Protein AF-A0A422HKR4-F1 (afdb_monomer)

Structure (mmCIF, N/CA/C/O backbone):
data_AF-A0A422HKR4-F1
#
_entry.id   AF-A0A422HKR4-F1
#
loop_
_atom_site.group_PDB
_atom_site.id
_atom_site.type_symbol
_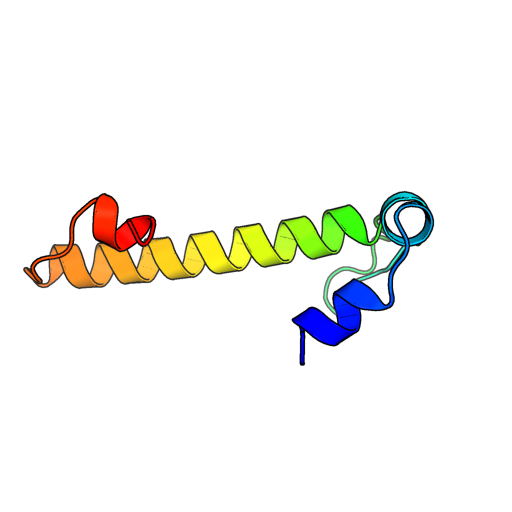atom_site.label_atom_id
_atom_site.label_alt_id
_atom_site.label_comp_id
_atom_site.label_asym_id
_atom_site.label_entity_id
_atom_site.label_seq_id
_atom_site.pdbx_PDB_ins_code
_atom_site.Cartn_x
_atom_site.Cartn_y
_atom_site.Cartn_z
_atom_site.occupancy
_atom_site.B_iso_or_equiv
_atom_site.auth_seq_id
_atom_site.auth_comp_id
_atom_site.auth_asym_id
_atom_site.auth_atom_id
_atom_site.pdbx_PDB_model_num
ATOM 1 N N . MET A 1 1 ? -7.663 -12.225 -13.536 1.00 70.25 1 MET A N 1
ATOM 2 C CA . MET A 1 1 ? -7.893 -11.403 -12.320 1.00 70.25 1 MET A CA 1
ATOM 3 C C . MET A 1 1 ? -6.550 -10.848 -11.843 1.00 70.25 1 MET A C 1
ATOM 5 O O . MET A 1 1 ? -5.531 -11.240 -12.393 1.00 70.25 1 MET A O 1
ATOM 9 N N . ALA A 1 2 ? -6.511 -9.916 -10.882 1.00 78.69 2 ALA A N 1
ATOM 10 C CA . ALA A 1 2 ? -5.244 -9.307 -10.442 1.00 78.69 2 ALA A CA 1
ATOM 11 C C . ALA A 1 2 ? -4.237 -10.329 -9.868 1.00 78.69 2 ALA A C 1
ATOM 13 O O . ALA A 1 2 ? -3.044 -10.168 -10.089 1.00 78.69 2 ALA A O 1
ATOM 14 N N . GLY A 1 3 ? -4.720 -11.386 -9.198 1.00 84.56 3 GLY A N 1
ATOM 15 C CA . GLY A 1 3 ? -3.887 -12.499 -8.715 1.00 84.56 3 GLY A CA 1
ATOM 16 C C . GLY A 1 3 ? -3.187 -13.239 -9.855 1.00 84.56 3 GLY A C 1
ATOM 17 O O . GLY A 1 3 ? -1.965 -13.253 -9.896 1.00 84.56 3 GLY A O 1
ATOM 18 N N . ASP A 1 4 ? -3.948 -13.710 -10.848 1.00 91.38 4 ASP A N 1
ATOM 19 C CA . ASP A 1 4 ? -3.391 -14.414 -12.015 1.00 91.38 4 ASP A CA 1
ATOM 20 C C . ASP A 1 4 ? -2.307 -13.599 -12.751 1.00 91.38 4 ASP A C 1
ATOM 22 O O . ASP A 1 4 ? -1.362 -14.161 -13.290 1.00 91.38 4 ASP A O 1
ATOM 26 N N . ALA A 1 5 ? -2.422 -12.265 -12.778 1.00 88.00 5 ALA A N 1
ATOM 27 C CA . ALA A 1 5 ? -1.419 -11.398 -13.402 1.00 88.00 5 ALA A CA 1
ATOM 28 C C . ALA A 1 5 ? -0.114 -11.299 -12.589 1.00 88.00 5 ALA A C 1
ATOM 30 O O . ALA A 1 5 ? 0.956 -11.123 -13.174 1.00 88.00 5 ALA A O 1
ATOM 31 N N . ILE A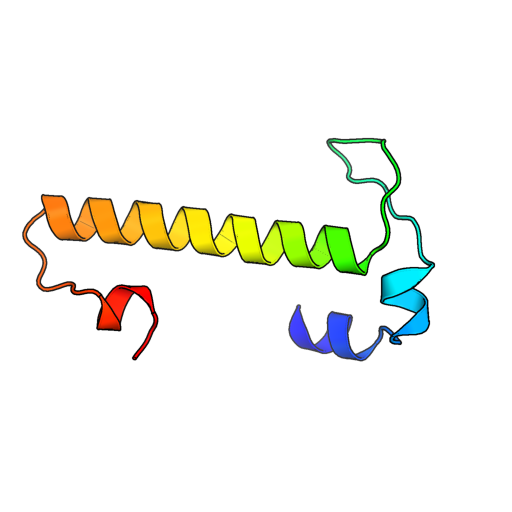 1 6 ? -0.194 -11.403 -11.258 1.00 88.50 6 ILE A N 1
ATOM 32 C CA . ILE A 1 6 ? 0.980 -11.456 -10.376 1.00 88.50 6 ILE A CA 1
ATOM 33 C C . ILE A 1 6 ? 1.678 -12.809 -10.528 1.00 88.50 6 ILE A C 1
ATOM 35 O O . ILE A 1 6 ? 2.898 -12.830 -10.637 1.00 88.50 6 ILE A O 1
ATOM 39 N N . ASP A 1 7 ? 0.922 -13.904 -10.642 1.00 93.19 7 ASP A N 1
ATOM 40 C CA . ASP A 1 7 ? 1.473 -15.257 -10.825 1.00 93.19 7 ASP A CA 1
ATOM 41 C C . ASP A 1 7 ? 2.282 -15.409 -12.128 1.00 93.19 7 ASP A C 1
ATOM 43 O O . ASP A 1 7 ? 3.122 -16.297 -12.256 1.00 93.19 7 ASP A O 1
ATOM 47 N N . MET A 1 8 ? 2.058 -14.5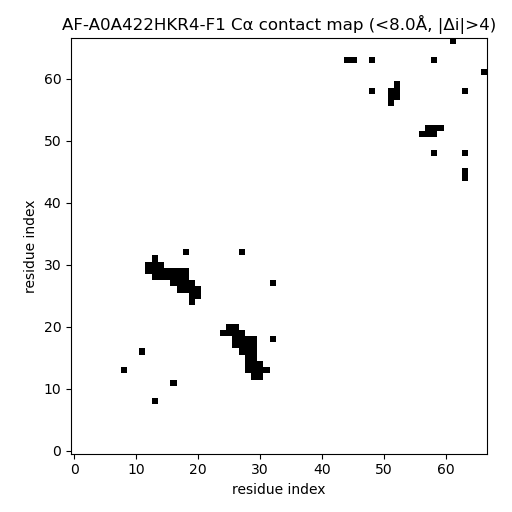22 -13.103 1.00 91.81 8 MET A N 1
ATOM 48 C CA . MET A 1 8 ? 2.832 -14.452 -14.346 1.00 91.81 8 MET A CA 1
ATOM 49 C C . MET A 1 8 ? 4.165 -13.697 -14.212 1.00 91.81 8 MET A C 1
ATOM 51 O O . MET A 1 8 ? 4.915 -13.634 -15.186 1.00 91.81 8 MET A O 1
ATOM 55 N N . CYS A 1 9 ? 4.455 -13.082 -13.064 1.00 93.81 9 CYS A N 1
ATOM 56 C CA . CYS A 1 9 ? 5.675 -12.312 -12.833 1.00 93.81 9 CYS A CA 1
ATOM 57 C C . CYS A 1 9 ? 6.671 -13.123 -11.995 1.00 93.81 9 CYS A C 1
ATOM 59 O O . CYS A 1 9 ? 6.334 -13.625 -10.927 1.00 93.81 9 CYS A O 1
ATOM 61 N N . SER A 1 10 ? 7.918 -13.214 -12.454 1.00 96.38 10 SER A N 1
ATOM 62 C CA . SER A 1 10 ? 9.015 -13.770 -11.656 1.00 96.38 10 SER A CA 1
ATOM 63 C C . SER A 1 10 ? 9.568 -12.742 -10.662 1.00 96.38 10 SER A C 1
ATOM 65 O O . SER A 1 10 ? 9.392 -11.537 -10.837 1.00 96.38 10 SER A O 1
ATOM 67 N N . GLU A 1 11 ? 10.322 -13.193 -9.657 1.00 95.81 11 GLU A N 1
ATOM 68 C CA . GLU A 1 11 ? 11.054 -12.298 -8.740 1.00 95.81 11 GLU A CA 1
ATOM 69 C C . GLU A 1 11 ? 11.980 -11.327 -9.493 1.00 95.81 11 GLU A C 1
ATOM 71 O O . GLU A 1 11 ? 12.032 -10.134 -9.196 1.00 95.81 11 GLU A O 1
ATOM 76 N N . ASN A 1 12 ? 12.652 -11.811 -10.542 1.00 97.50 12 ASN A N 1
ATOM 77 C CA . ASN A 1 12 ? 13.504 -10.973 -11.383 1.00 97.50 12 ASN A CA 1
ATOM 78 C C . ASN A 1 12 ? 12.699 -9.894 -12.130 1.00 97.50 12 ASN A C 1
ATOM 80 O O . ASN A 1 12 ? 13.182 -8.775 -12.298 1.00 97.50 12 ASN A O 1
ATOM 84 N N . ASP A 1 13 ? 11.459 -10.187 -12.542 1.00 96.94 13 ASP A N 1
ATOM 85 C CA . ASP A 1 13 ? 10.581 -9.169 -13.131 1.00 96.94 13 ASP A CA 1
ATOM 86 C C . ASP A 1 13 ? 10.218 -8.086 -12.112 1.00 96.94 13 ASP A C 1
ATOM 88 O O . ASP A 1 13 ? 10.167 -6.907 -12.464 1.00 96.94 13 ASP A O 1
ATOM 92 N N . LEU A 1 14 ? 9.976 -8.460 -10.852 1.00 95.75 14 LEU A N 1
ATOM 93 C CA . LEU A 1 14 ? 9.641 -7.505 -9.795 1.00 95.75 14 LEU A CA 1
ATOM 94 C C . LEU A 1 14 ? 10.792 -6.527 -9.523 1.00 95.75 14 LEU A C 1
ATOM 96 O O . LEU A 1 14 ? 10.537 -5.337 -9.319 1.00 95.75 14 LEU A O 1
ATOM 100 N N . GLU A 1 15 ? 12.034 -7.007 -9.545 1.00 97.31 15 GLU A N 1
ATOM 101 C CA . GLU A 1 15 ? 13.221 -6.201 -9.241 1.00 97.31 15 GLU A CA 1
ATOM 102 C C . GLU A 1 15 ? 13.720 -5.384 -10.443 1.00 97.31 15 GLU A C 1
ATOM 104 O O . GLU A 1 15 ? 14.057 -4.208 -10.299 1.00 97.31 15 GLU A O 1
ATOM 109 N N . GLN A 1 16 ? 13.759 -5.982 -11.636 1.00 97.00 16 GLN A N 1
ATOM 110 C CA . GLN A 1 16 ? 14.474 -5.403 -12.778 1.00 97.00 16 GLN A CA 1
ATOM 111 C C . GLN A 1 16 ? 13.553 -4.708 -13.786 1.00 97.00 16 GLN A C 1
ATOM 113 O O . GLN A 1 16 ? 13.993 -3.824 -14.527 1.00 97.00 16 GLN A O 1
ATOM 118 N N . ARG A 1 17 ? 12.264 -5.075 -13.852 1.00 96.62 17 ARG A N 1
ATOM 119 C CA . ARG A 1 17 ? 11.351 -4.511 -14.855 1.00 96.62 17 ARG A CA 1
ATOM 120 C C . ARG A 1 17 ? 10.916 -3.108 -14.448 1.00 96.62 17 ARG A C 1
ATOM 122 O O . ARG A 1 17 ? 10.013 -2.938 -13.631 1.00 96.62 17 ARG A O 1
ATOM 129 N N . LEU A 1 18 ? 11.537 -2.097 -15.049 1.00 97.56 18 LEU A N 1
ATOM 130 C CA . LEU A 1 18 ? 11.180 -0.694 -14.842 1.00 97.56 18 LEU A CA 1
ATOM 131 C C . LEU A 1 18 ? 9.907 -0.338 -15.614 1.00 97.56 18 LEU A C 1
ATOM 133 O O . LEU A 1 18 ? 9.866 -0.443 -16.839 1.00 97.56 18 LEU A O 1
ATOM 137 N N . ILE A 1 19 ? 8.871 0.103 -14.899 1.00 95.00 19 ILE A N 1
ATOM 138 C CA . ILE A 1 19 ? 7.569 0.443 -15.480 1.00 95.00 19 ILE A CA 1
ATOM 139 C C . ILE A 1 19 ? 7.153 1.867 -15.071 1.00 95.00 19 ILE A C 1
ATOM 141 O O . ILE A 1 19 ? 7.115 2.178 -13.871 1.00 95.00 19 ILE A O 1
ATOM 145 N N . PRO A 1 20 ? 6.817 2.743 -16.037 1.00 95.75 20 PRO A N 1
ATOM 146 C CA . PRO A 1 20 ? 6.188 4.027 -15.753 1.00 95.75 20 PRO A CA 1
ATOM 147 C C . PRO A 1 20 ? 4.692 3.851 -15.460 1.00 95.75 20 PRO A C 1
ATOM 149 O O . PRO A 1 20 ? 4.053 2.915 -15.942 1.00 95.75 20 PRO A O 1
ATOM 152 N N . ALA A 1 21 ? 4.104 4.776 -14.708 1.00 90.88 21 ALA A N 1
ATOM 153 C CA . ALA A 1 21 ? 2.654 4.878 -14.593 1.00 90.88 21 ALA A CA 1
ATOM 154 C C . ALA A 1 21 ? 2.114 5.893 -15.613 1.00 90.88 21 ALA A C 1
ATOM 156 O O . ALA A 1 21 ? 2.814 6.815 -16.021 1.00 90.88 21 ALA A O 1
ATOM 157 N N . LEU A 1 22 ? 0.836 5.775 -15.990 1.00 90.44 22 LEU A N 1
ATOM 158 C CA . LEU A 1 22 ? 0.203 6.726 -16.920 1.00 90.44 22 LEU A CA 1
ATOM 159 C C . LEU A 1 22 ? 0.205 8.170 -16.392 1.00 90.44 22 LEU A C 1
ATOM 161 O O . LEU A 1 22 ? 0.231 9.113 -17.176 1.00 90.44 22 LEU A O 1
ATOM 165 N N . TRP A 1 23 ? 0.168 8.337 -15.070 1.00 89.75 23 TRP A N 1
ATOM 166 C CA . TRP A 1 23 ? 0.149 9.637 -14.391 1.00 89.75 23 TRP A CA 1
ATOM 167 C C . TRP A 1 23 ? 1.517 10.067 -13.843 1.00 89.75 23 TRP A C 1
ATOM 169 O O . TRP A 1 23 ? 1.651 11.183 -13.353 1.00 89.75 23 TRP A O 1
ATOM 179 N N . ASP A 1 24 ? 2.517 9.187 -13.887 1.00 94.19 24 ASP A N 1
ATOM 180 C CA . ASP A 1 24 ? 3.874 9.451 -13.412 1.00 94.19 24 ASP A CA 1
ATOM 181 C C . ASP A 1 24 ? 4.868 8.730 -14.335 1.00 94.19 24 ASP A C 1
ATOM 183 O O . ASP A 1 24 ? 5.034 7.507 -14.230 1.00 94.19 24 ASP A O 1
ATOM 187 N N . PRO A 1 25 ? 5.532 9.468 -15.242 1.00 94.19 25 PRO A N 1
ATOM 188 C CA . PRO A 1 25 ? 6.405 8.875 -16.244 1.00 94.19 25 PRO A CA 1
ATOM 189 C C . PRO A 1 25 ? 7.726 8.357 -15.663 1.00 94.19 25 PRO A C 1
ATOM 191 O O . PRO A 1 25 ? 8.488 7.730 -16.394 1.00 94.19 25 PRO A O 1
ATOM 194 N N . THR A 1 26 ? 8.019 8.600 -14.381 1.00 96.88 26 THR A N 1
ATOM 195 C CA . THR A 1 26 ? 9.251 8.139 -13.733 1.00 96.88 26 THR A CA 1
ATOM 196 C C . THR A 1 26 ? 9.273 6.607 -13.686 1.00 96.88 26 THR A C 1
ATOM 198 O O . THR A 1 26 ? 8.406 6.000 -13.051 1.00 96.88 26 THR A O 1
ATOM 201 N N . PRO A 1 27 ? 10.230 5.927 -14.338 1.00 96.62 27 PRO A N 1
ATOM 202 C CA . PRO A 1 27 ? 10.288 4.472 -14.289 1.00 96.62 27 PRO A CA 1
ATOM 203 C C . PRO A 1 27 ? 10.683 3.983 -12.892 1.00 96.62 27 PRO A C 1
ATOM 205 O O . PRO A 1 27 ? 11.560 4.550 -12.244 1.00 96.62 27 PRO A O 1
ATOM 208 N N . MET A 1 28 ? 10.046 2.907 -12.440 1.00 96.88 28 MET A N 1
ATOM 209 C CA . MET A 1 28 ? 10.298 2.279 -11.143 1.00 96.88 28 MET A CA 1
ATOM 210 C C . MET A 1 28 ? 10.172 0.757 -11.286 1.00 96.88 28 MET A C 1
ATOM 212 O O . MET A 1 28 ? 9.347 0.318 -12.092 1.00 96.88 28 MET A O 1
ATOM 216 N N . PRO A 1 29 ? 10.933 -0.051 -10.521 1.00 97.50 29 PRO A N 1
ATOM 217 C CA . PRO A 1 29 ? 10.747 -1.497 -10.509 1.00 97.50 29 PRO A CA 1
ATOM 218 C C . PRO A 1 29 ? 9.289 -1.901 -10.278 1.00 97.50 29 PRO A C 1
ATOM 220 O O . PRO A 1 29 ? 8.596 -1.327 -9.430 1.00 97.50 29 PRO A O 1
ATOM 223 N N . LEU A 1 30 ? 8.828 -2.904 -11.023 1.00 96.00 30 LEU A N 1
ATOM 224 C CA . LEU A 1 30 ? 7.463 -3.421 -10.956 1.00 96.00 30 LEU A CA 1
ATOM 225 C C . LEU A 1 30 ? 7.040 -3.751 -9.520 1.00 96.00 30 LEU A C 1
ATOM 227 O O . LEU A 1 30 ? 5.925 -3.414 -9.126 1.00 96.00 30 LEU A O 1
ATOM 231 N N . GLY A 1 31 ? 7.925 -4.353 -8.724 1.00 95.38 31 GLY A N 1
ATOM 232 C CA . GLY A 1 31 ? 7.650 -4.690 -7.329 1.00 95.38 31 GLY A CA 1
ATOM 233 C C . GLY A 1 31 ? 7.284 -3.465 -6.489 1.00 95.38 31 GLY A C 1
ATOM 234 O O . GLY A 1 31 ? 6.297 -3.488 -5.754 1.00 95.38 31 GLY A O 1
ATOM 235 N N . TYR A 1 32 ? 7.999 -2.350 -6.659 1.00 96.44 32 TYR A N 1
ATOM 236 C CA . TYR A 1 32 ? 7.660 -1.106 -5.967 1.00 96.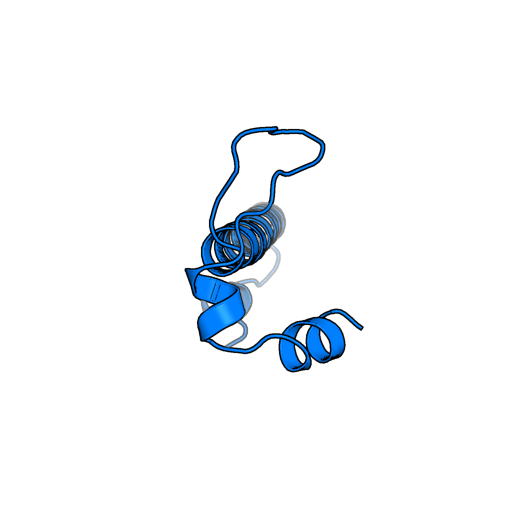44 32 TYR A CA 1
ATOM 237 C C . TYR A 1 32 ? 6.348 -0.497 -6.472 1.00 96.44 32 TYR A C 1
ATOM 239 O O . TYR A 1 32 ? 5.576 0.017 -5.662 1.00 96.44 32 TYR A O 1
ATOM 247 N N . ARG A 1 33 ? 6.038 -0.600 -7.773 1.00 94.81 33 ARG A N 1
ATOM 248 C CA . ARG A 1 33 ? 4.726 -0.184 -8.302 1.00 94.81 33 ARG A CA 1
ATOM 249 C C . ARG A 1 33 ? 3.591 -0.985 -7.658 1.00 94.81 33 ARG A C 1
ATOM 251 O O . ARG A 1 33 ? 2.623 -0.392 -7.185 1.00 94.81 33 ARG A O 1
ATOM 258 N N . LEU A 1 34 ? 3.723 -2.307 -7.565 1.00 94.00 34 LEU A N 1
ATOM 259 C CA . LEU A 1 34 ? 2.732 -3.165 -6.906 1.00 94.00 34 LEU A CA 1
ATOM 260 C C . LEU A 1 34 ? 2.608 -2.849 -5.406 1.00 94.00 34 LEU A C 1
ATOM 262 O O . LEU A 1 34 ? 1.494 -2.765 -4.886 1.00 94.00 34 LEU A O 1
ATOM 266 N N . LEU A 1 35 ? 3.723 -2.580 -4.720 1.00 95.19 35 LEU A N 1
ATOM 267 C CA . LEU A 1 35 ? 3.725 -2.144 -3.320 1.00 95.19 35 LEU A CA 1
ATOM 268 C C . LEU A 1 35 ? 2.988 -0.809 -3.121 1.00 95.19 35 LEU A C 1
ATOM 270 O O . LEU A 1 35 ? 2.237 -0.647 -2.160 1.00 95.19 35 LEU A O 1
ATOM 274 N N . GLN A 1 36 ? 3.152 0.150 -4.035 1.00 94.88 36 GLN A N 1
ATOM 275 C CA . GLN A 1 36 ? 2.389 1.400 -3.991 1.00 94.88 36 GLN A CA 1
ATOM 276 C C . GLN A 1 36 ? 0.880 1.141 -4.105 1.00 94.88 36 GLN A C 1
ATOM 278 O O . GLN A 1 36 ? 0.097 1.768 -3.391 1.00 94.88 36 GLN A O 1
ATOM 283 N N . MET A 1 37 ? 0.459 0.192 -4.947 1.00 93.06 37 MET A N 1
ATOM 284 C CA . MET A 1 37 ? -0.957 -0.155 -5.114 1.00 93.06 37 MET A CA 1
ATOM 285 C C . MET A 1 37 ? -1.554 -0.792 -3.850 1.00 93.06 37 MET A C 1
ATOM 287 O O 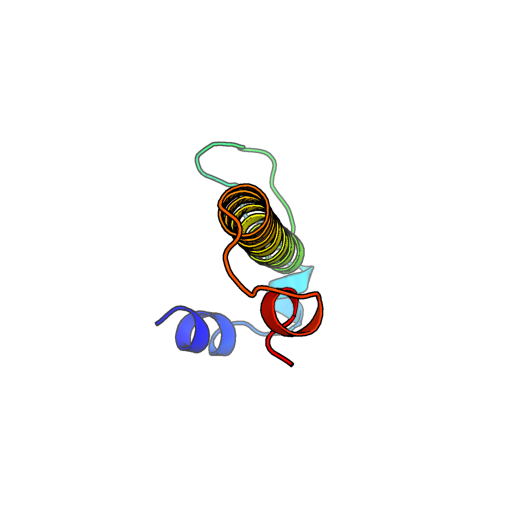. MET A 1 37 ? -2.665 -0.432 -3.455 1.00 93.06 37 MET A O 1
ATOM 291 N N . THR A 1 38 ? -0.828 -1.690 -3.173 1.00 94.50 38 THR A N 1
ATOM 292 C CA . THR A 1 38 ? -1.296 -2.277 -1.901 1.00 94.50 38 THR A CA 1
ATOM 293 C C . THR A 1 38 ? -1.358 -1.229 -0.788 1.00 94.50 38 THR A C 1
ATOM 295 O O . THR A 1 38 ? -2.332 -1.187 -0.031 1.00 94.50 38 THR A O 1
ATOM 298 N N . GLY A 1 39 ? -0.378 -0.321 -0.735 1.00 96.75 39 GLY A N 1
ATOM 299 C CA . GLY A 1 39 ? -0.385 0.831 0.164 1.00 96.75 39 GLY A CA 1
ATOM 300 C C . GLY A 1 39 ? -1.585 1.753 -0.073 1.00 96.75 39 GLY A C 1
ATOM 301 O O . GLY A 1 39 ? -2.275 2.124 0.878 1.00 96.75 39 GLY A O 1
ATOM 302 N N . HIS A 1 40 ? -1.890 2.056 -1.335 1.00 95.75 40 HIS A N 1
ATOM 303 C CA . HIS A 1 40 ? -3.041 2.872 -1.723 1.00 95.75 40 HIS A CA 1
ATOM 304 C C . HIS A 1 40 ? -4.374 2.228 -1.310 1.00 95.75 40 HIS A C 1
ATOM 306 O O . HIS A 1 40 ? -5.226 2.879 -0.702 1.00 95.75 40 HIS A O 1
ATOM 312 N N . LEU A 1 41 ? -4.537 0.919 -1.535 1.00 95.50 41 LEU A N 1
ATOM 313 C CA . LEU A 1 41 ? -5.716 0.187 -1.068 1.00 95.50 41 LEU A CA 1
ATOM 314 C C . LEU A 1 41 ? -5.852 0.245 0.462 1.00 95.50 41 LEU A C 1
ATOM 316 O O . LEU A 1 41 ? -6.952 0.442 0.986 1.00 95.50 41 LEU A O 1
ATOM 320 N N . ASN A 1 42 ? -4.742 0.120 1.195 1.00 96.12 42 ASN A N 1
ATOM 321 C CA . ASN A 1 42 ? -4.756 0.218 2.652 1.00 96.12 42 ASN A CA 1
ATOM 322 C C . ASN A 1 42 ? -5.160 1.621 3.144 1.00 96.12 42 ASN A C 1
ATOM 324 O O . ASN A 1 42 ? -5.886 1.734 4.137 1.00 96.12 4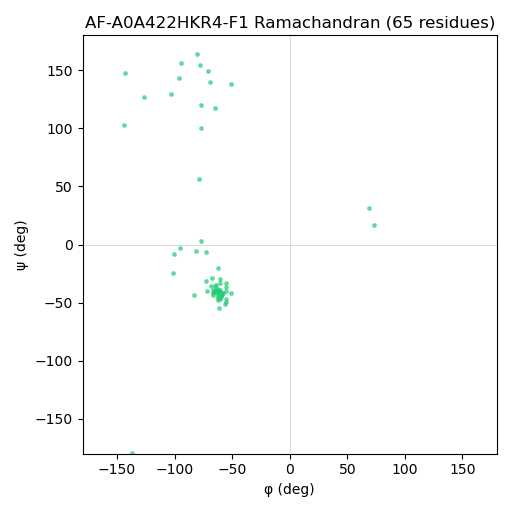2 ASN A O 1
ATOM 328 N N . GLN A 1 43 ? -4.758 2.686 2.441 1.00 98.00 43 GLN A N 1
ATOM 329 C CA . GLN A 1 43 ? -5.211 4.051 2.729 1.00 98.00 43 GLN A CA 1
ATOM 330 C C . GLN A 1 43 ? -6.729 4.183 2.556 1.00 98.00 43 GLN A C 1
ATOM 332 O O . GLN A 1 43 ? -7.399 4.661 3.472 1.00 98.00 43 GLN A O 1
ATOM 337 N N . HIS A 1 44 ? -7.295 3.687 1.452 1.00 97.75 44 HIS A N 1
ATOM 338 C CA . HIS A 1 44 ? -8.747 3.703 1.238 1.00 97.75 44 HIS A CA 1
ATOM 339 C C . HIS A 1 44 ? -9.517 2.885 2.278 1.00 97.75 44 HIS A C 1
ATOM 341 O O . HIS A 1 44 ? -10.522 3.350 2.819 1.00 97.75 44 HIS A O 1
ATOM 347 N N . LYS A 1 45 ? -9.021 1.694 2.630 1.00 96.69 45 LYS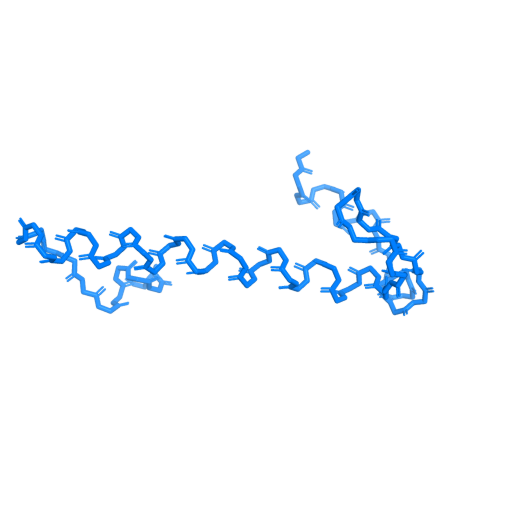 A N 1
ATOM 348 C CA . LYS A 1 45 ? -9.595 0.880 3.711 1.00 96.69 45 LYS A CA 1
ATOM 349 C C . LYS A 1 45 ? -9.605 1.643 5.041 1.00 96.69 45 LYS A C 1
ATOM 351 O O . LYS A 1 45 ? -10.594 1.610 5.770 1.00 96.69 45 LYS A O 1
ATOM 356 N N . THR A 1 46 ? -8.524 2.360 5.338 1.00 97.56 46 THR A N 1
ATOM 357 C CA . THR A 1 46 ? -8.393 3.170 6.557 1.00 97.56 46 THR A CA 1
ATOM 358 C C . THR A 1 46 ? -9.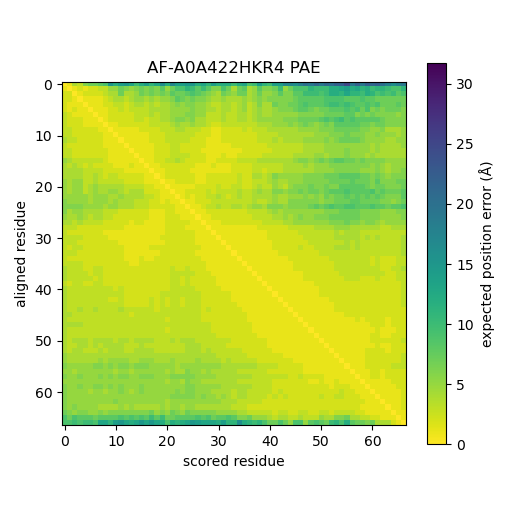367 4.349 6.554 1.00 97.56 46 THR A C 1
ATOM 360 O O . THR A 1 46 ? -10.039 4.585 7.556 1.00 97.56 46 THR A O 1
ATOM 363 N N . GLN A 1 47 ? -9.507 5.047 5.424 1.00 98.38 47 GLN A N 1
ATOM 364 C CA . GLN A 1 47 ? -10.503 6.111 5.254 1.00 98.38 47 GLN A CA 1
ATOM 365 C C . GLN A 1 47 ? -11.916 5.583 5.542 1.00 98.38 47 GLN A C 1
ATOM 367 O O . GLN A 1 47 ? -12.619 6.145 6.382 1.00 98.38 47 GLN A O 1
ATOM 372 N N . LEU A 1 48 ? -12.307 4.462 4.924 1.00 97.50 48 LEU A N 1
ATOM 373 C CA . LEU A 1 48 ? -13.611 3.832 5.153 1.00 97.50 48 LEU A CA 1
ATOM 374 C C . LEU A 1 48 ? -13.816 3.436 6.622 1.00 97.50 48 LEU A C 1
ATOM 376 O O . LEU A 1 48 ? -14.879 3.700 7.186 1.00 97.50 48 LEU A O 1
ATOM 380 N N . TYR A 1 49 ? -12.805 2.841 7.261 1.00 98.19 49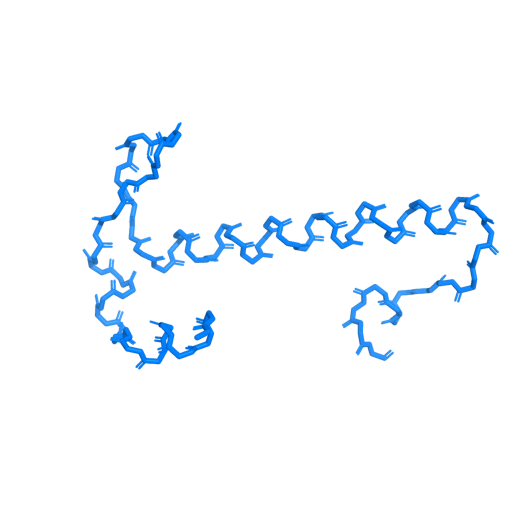 TYR A N 1
ATOM 381 C CA . TYR A 1 49 ? -12.860 2.504 8.684 1.00 98.19 49 TYR A CA 1
ATOM 382 C C . TYR A 1 49 ? -13.178 3.731 9.546 1.00 98.19 49 TYR A C 1
ATOM 384 O O . TYR A 1 49 ? -14.071 3.664 10.392 1.00 98.19 49 TYR A O 1
ATOM 392 N N . TYR A 1 50 ? -12.499 4.859 9.314 1.00 98.19 50 TYR A N 1
ATOM 393 C CA . TYR A 1 50 ? -12.757 6.083 10.071 1.00 98.19 50 TYR A CA 1
ATOM 394 C C . TYR A 1 50 ? -14.150 6.653 9.807 1.00 98.19 50 TYR A C 1
ATOM 396 O O . TYR A 1 50 ? -14.821 7.029 10.766 1.00 98.19 50 TYR A O 1
ATOM 404 N N . TYR A 1 51 ? -14.631 6.645 8.560 1.00 98.38 51 TYR A N 1
ATOM 405 C CA . TYR A 1 51 ? -16.016 7.029 8.260 1.00 98.38 51 TYR A CA 1
ATOM 406 C C . TYR A 1 51 ? -17.020 6.195 9.064 1.00 98.38 51 TYR A C 1
ATOM 408 O O . TYR A 1 51 ? -17.880 6.746 9.750 1.00 98.38 51 TYR A O 1
ATOM 416 N N . LEU A 1 52 ? -16.876 4.867 9.054 1.00 98.31 52 LEU A N 1
ATOM 417 C CA . LEU A 1 52 ? -17.752 3.966 9.806 1.00 98.31 52 LEU A CA 1
ATOM 418 C C . LEU A 1 52 ? -17.655 4.200 11.320 1.00 98.31 52 LEU A C 1
ATOM 420 O O . LEU A 1 52 ? -18.679 4.214 12.007 1.00 98.31 52 LEU A O 1
ATOM 424 N N . LYS A 1 53 ? -16.442 4.425 11.838 1.00 97.94 53 LYS A N 1
ATOM 425 C CA . LYS A 1 53 ? -16.205 4.711 13.257 1.00 97.94 53 LYS A CA 1
ATOM 426 C C . LYS A 1 53 ? -16.902 5.999 13.697 1.00 97.94 53 LYS A C 1
ATOM 428 O O . LYS A 1 53 ? -17.567 5.998 14.730 1.00 97.94 53 LYS A O 1
ATOM 433 N N . LEU A 1 54 ? -16.782 7.066 12.906 1.00 98.31 54 LEU A N 1
ATOM 434 C CA . LEU A 1 54 ? -17.404 8.367 13.173 1.00 98.31 54 LEU A CA 1
ATOM 435 C C . LEU A 1 54 ? -18.936 8.317 13.078 1.00 98.31 54 LEU A C 1
ATOM 437 O O . LEU A 1 54 ? -19.614 9.031 13.806 1.00 98.31 54 LEU A O 1
ATOM 441 N N . MET A 1 55 ? -19.493 7.427 12.253 1.00 98.50 55 MET A N 1
ATOM 442 C CA . MET A 1 55 ? -20.938 7.160 12.184 1.00 98.50 55 MET A CA 1
ATOM 443 C C . MET A 1 55 ? -21.469 6.283 13.334 1.00 98.50 55 MET A C 1
ATOM 445 O O . MET A 1 55 ? -22.638 5.894 13.320 1.00 98.50 55 MET A O 1
ATOM 449 N N . GLY A 1 56 ? -20.626 5.902 14.297 1.00 98.25 56 GLY A N 1
ATOM 450 C CA . GLY A 1 56 ? -21.018 5.040 15.412 1.00 98.25 56 GLY A CA 1
ATOM 451 C C . GLY A 1 56 ? -21.241 3.572 15.030 1.00 98.25 56 GLY A C 1
ATOM 452 O O . GLY A 1 56 ? -21.865 2.833 15.790 1.00 98.25 56 GLY A O 1
ATOM 453 N N . LYS A 1 57 ? -20.752 3.112 13.868 1.00 98.44 57 LYS A N 1
ATOM 454 C CA . LYS A 1 57 ? -20.819 1.687 13.504 1.00 98.44 57 LYS A CA 1
ATOM 455 C C . LYS A 1 57 ? -19.856 0.865 14.373 1.00 98.44 57 LYS A C 1
ATOM 457 O O . LYS A 1 57 ? -18.795 1.369 14.754 1.00 98.44 57 LYS A O 1
ATOM 462 N N . PRO A 1 58 ? -20.176 -0.411 14.667 1.00 97.38 58 PRO A N 1
ATOM 463 C CA . PRO A 1 58 ? -19.401 -1.249 15.583 1.00 97.38 58 PRO A CA 1
ATOM 464 C C . PRO A 1 58 ? -18.130 -1.816 14.924 1.00 97.38 58 PRO A C 1
ATOM 466 O O . PRO A 1 58 ? -17.920 -3.024 14.881 1.00 97.38 58 PRO A O 1
ATOM 469 N N . VAL A 1 59 ? -17.271 -0.944 14.394 1.00 97.62 59 VAL A N 1
ATOM 470 C CA . VAL A 1 59 ? -15.966 -1.308 13.831 1.00 97.62 59 VAL A CA 1
ATOM 471 C C . VAL A 1 59 ? -14.857 -1.116 14.867 1.00 97.62 59 VAL A C 1
ATOM 473 O O . VAL A 1 59 ? -14.871 -0.178 15.679 1.00 97.62 59 VAL A O 1
ATOM 476 N N . ASN A 1 60 ? -13.880 -2.016 14.845 1.00 96.06 60 ASN A N 1
ATOM 477 C CA . ASN A 1 60 ? -12.715 -1.986 15.725 1.00 96.06 60 ASN A CA 1
ATOM 478 C C . ASN A 1 60 ? -11.430 -2.301 14.941 1.00 96.06 60 ASN A C 1
ATOM 480 O O . ASN A 1 60 ? -11.460 -2.520 13.730 1.00 96.06 60 ASN A O 1
ATOM 484 N N . THR A 1 61 ? -10.293 -2.327 15.634 1.00 94.50 61 THR A N 1
ATOM 485 C CA . THR A 1 61 ? -8.988 -2.612 15.026 1.00 94.50 61 THR A CA 1
ATOM 486 C C . THR A 1 61 ? -8.968 -3.947 14.282 1.00 94.50 61 THR A C 1
ATOM 488 O O . THR A 1 61 ? -8.372 -4.035 13.214 1.00 94.50 61 THR A O 1
ATOM 491 N N . ARG A 1 62 ? -9.663 -4.975 14.779 1.00 95.44 62 ARG A N 1
ATOM 492 C CA . ARG A 1 62 ? -9.748 -6.265 14.087 1.00 95.44 62 ARG A CA 1
ATOM 493 C C . ARG A 1 62 ? -10.494 -6.131 12.761 1.00 95.44 62 ARG A C 1
ATOM 495 O O . ARG A 1 62 ? -9.998 -6.600 11.748 1.00 95.44 62 ARG A O 1
ATOM 502 N N . THR A 1 63 ? -11.584 -5.358 12.721 1.00 95.12 63 THR A N 1
ATOM 503 C CA . THR A 1 63 ? -12.279 -5.013 11.467 1.00 95.12 63 THR A CA 1
ATOM 504 C C . THR A 1 63 ? -11.364 -4.296 10.470 1.00 95.12 63 THR A C 1
ATOM 506 O O . THR A 1 63 ? -11.400 -4.604 9.283 1.00 95.12 63 THR A O 1
ATOM 509 N N . LEU A 1 64 ? -10.519 -3.362 10.931 1.00 94.12 64 LEU A N 1
ATOM 510 C CA . LEU A 1 64 ? -9.562 -2.655 10.069 1.00 94.12 64 LEU A CA 1
ATOM 511 C C . LEU A 1 64 ? -8.532 -3.611 9.441 1.00 94.12 64 LEU A C 1
ATOM 513 O O . LEU A 1 64 ? -8.159 -3.443 8.278 1.00 94.12 64 LEU A O 1
ATOM 517 N N . TYR A 1 65 ? -8.074 -4.614 10.189 1.00 92.88 65 TYR A N 1
ATOM 518 C CA . TYR A 1 65 ? -7.076 -5.581 9.721 1.00 92.88 65 TYR A CA 1
ATOM 519 C C . TYR A 1 65 ? -7.665 -6.886 9.160 1.00 92.88 65 TYR A C 1
ATOM 521 O O . TYR A 1 65 ? -6.904 -7.697 8.646 1.00 92.88 65 TYR A O 1
ATOM 529 N N . GLY A 1 66 ? -8.989 -7.069 9.188 1.00 87.81 66 GLY A N 1
ATOM 530 C CA . GLY A 1 66 ? -9.652 -8.299 8.738 1.00 87.81 66 GLY A CA 1
ATOM 531 C C . GLY A 1 66 ? -9.392 -9.515 9.640 1.00 87.81 66 GLY A C 1
ATOM 532 O O . GLY A 1 66 ? -9.319 -10.628 9.129 1.00 87.81 66 GLY A O 1
ATOM 533 N N . ILE A 1 67 ? -9.211 -9.292 10.950 1.00 86.25 67 ILE A N 1
ATOM 534 C CA . ILE A 1 67 ? -8.899 -10.294 11.998 1.00 86.25 67 ILE A CA 1
ATOM 535 C C . ILE A 1 67 ? -10.130 -10.581 12.881 1.00 86.25 67 ILE A C 1
ATOM 537 O O . ILE A 1 67 ? -11.058 -9.744 12.902 1.00 86.25 67 ILE A O 1
#

Radius of gyration: 16.23 Å; Cα contacts (8 Å, |Δi|>4): 44; chains: 1; bounding box: 36×25×33 Å

pLDDT: mean 94.55, std 4.75, range [70.25, 98.5]

Secondary structure (DSSP, 8-state):
-HHHHHHT--HHHHHH-EEEETTEEEEEEHHHHHHHHHHHHHHHHHHHHHHHHHTT----HHHHHT-

Mean predicted aligned error: 3.5 Å

Solvent-accessible surface area (backbone atoms only — not comparable to full-atom values): 3946 Å² total; per-residue (Å²): 104,77,64,64,60,52,73,74,50,50,75,65,44,28,66,66,40,65,46,55,46,99,92,43,76,66,66,38,31,39,44,60,54,54,50,51,52,56,51,51,51,51,49,53,52,49,52,51,48,50,54,41,44,76,72,68,44,98,67,50,73,41,63,74,72,74,97

Foldseek 3Di:
DVVVVVVPDDPCQQQPVFDADPVGRGTDRNVVVVVVVVVVVLVVLVVVQVVCVVVVHPDDPCNSVVD

Sequence (67 aa):
MAGDAIDMCSENDLEQRLIPALWDPTPMPLGYRLLQMTGHLNQHKTQLYYYLKLMGKPVNTRTLYGI